Protein AF-A0A1L8CIY8-F1 (afdb_monomer_lite)

Foldseek 3Di:
DFFKFFFDDDDPQKTWTDGPRDIDIDGQPDFLDPDDFQDRGNVSLLVLVCVVVVHDPVQKDKAFTIARNVQRWTKIWIFGPVCVVVVHRRTPAIWTAHRHSDIDGDDD

Structure (mmCIF, N/CA/C/O backbone):
data_AF-A0A1L8CIY8-F1
#
_entry.id   AF-A0A1L8CIY8-F1
#
loop_
_atom_site.group_PDB
_atom_site.id
_atom_site.type_symbol
_atom_site.label_atom_id
_atom_site.label_alt_id
_atom_site.label_comp_id
_atom_site.label_asym_id
_atom_site.label_entity_id
_atom_site.label_seq_id
_atom_site.pdbx_PDB_ins_code
_atom_site.Cartn_x
_atom_site.Cartn_y
_atom_site.Cartn_z
_atom_site.occupancy
_atom_site.B_iso_or_equiv
_atom_site.auth_seq_id
_atom_site.auth_comp_id
_atom_site.auth_asym_id
_atom_site.auth_atom_id
_atom_site.pdbx_PDB_model_num
ATOM 1 N N . MET A 1 1 ? 9.692 -14.013 -7.041 1.00 53.06 1 MET A N 1
ATOM 2 C CA . MET A 1 1 ? 9.444 -12.665 -6.494 1.00 53.06 1 MET A CA 1
ATOM 3 C C . MET A 1 1 ? 9.256 -11.739 -7.676 1.00 53.06 1 MET A C 1
ATOM 5 O O . MET A 1 1 ? 10.155 -11.701 -8.514 1.00 53.06 1 MET A O 1
ATOM 9 N N . GLY A 1 2 ? 8.078 -11.122 -7.790 1.00 67.81 2 GLY A N 1
ATOM 10 C CA . GLY A 1 2 ? 7.737 -10.199 -8.871 1.00 67.81 2 GLY A CA 1
ATOM 11 C C . GLY A 1 2 ? 8.606 -8.944 -8.858 1.00 67.81 2 GLY A C 1
ATOM 12 O O . GLY A 1 2 ? 9.406 -8.702 -7.944 1.00 67.81 2 GLY A O 1
ATOM 13 N N . ARG A 1 3 ? 8.497 -8.148 -9.915 1.00 88.75 3 ARG A N 1
ATOM 14 C CA . ARG A 1 3 ? 9.201 -6.874 -10.047 1.00 88.75 3 ARG A CA 1
ATOM 15 C C . ARG A 1 3 ? 8.528 -5.828 -9.169 1.00 88.75 3 ARG A C 1
ATOM 17 O O . ARG A 1 3 ? 7.643 -5.111 -9.617 1.00 88.75 3 ARG A O 1
ATOM 24 N N . VAL A 1 4 ? 9.006 -5.695 -7.938 1.00 92.81 4 VAL A N 1
ATOM 25 C CA . VAL A 1 4 ? 8.476 -4.714 -6.985 1.00 92.81 4 VAL A CA 1
ATOM 26 C C . VAL A 1 4 ? 9.224 -3.386 -7.094 1.00 92.81 4 VAL A C 1
ATOM 28 O O . VAL A 1 4 ? 10.450 -3.333 -6.968 1.00 92.81 4 VAL A O 1
ATOM 31 N N . ILE A 1 5 ? 8.482 -2.298 -7.291 1.00 94.50 5 ILE A N 1
ATOM 32 C CA . ILE A 1 5 ? 8.946 -0.940 -6.999 1.00 94.50 5 ILE A CA 1
ATOM 33 C C . ILE A 1 5 ? 8.873 -0.772 -5.484 1.00 94.50 5 ILE A C 1
ATOM 35 O O . ILE A 1 5 ? 7.784 -0.701 -4.920 1.00 94.50 5 ILE A O 1
ATOM 39 N N . THR A 1 6 ? 10.017 -0.739 -4.807 1.00 95.50 6 THR A N 1
ATOM 40 C CA . THR A 1 6 ? 10.065 -0.600 -3.346 1.00 95.50 6 THR A CA 1
ATOM 41 C C . THR A 1 6 ? 9.956 0.865 -2.960 1.00 95.50 6 THR A C 1
ATOM 43 O O . THR A 1 6 ? 10.737 1.687 -3.445 1.00 95.50 6 THR A O 1
ATOM 46 N N . VAL A 1 7 ? 9.041 1.189 -2.052 1.00 94.81 7 VAL A N 1
ATOM 47 C CA . VAL A 1 7 ? 8.967 2.516 -1.442 1.00 94.81 7 VAL A CA 1
ATOM 48 C C . VAL A 1 7 ? 9.973 2.595 -0.303 1.00 94.81 7 VAL A C 1
ATOM 50 O O . VAL A 1 7 ? 9.987 1.751 0.588 1.00 94.81 7 VAL A O 1
ATOM 53 N N . LEU A 1 8 ? 10.843 3.601 -0.359 1.00 93.12 8 LEU A N 1
ATOM 54 C CA . LEU A 1 8 ? 11.874 3.826 0.651 1.00 93.12 8 LEU A CA 1
ATOM 55 C C . LEU A 1 8 ? 11.421 4.856 1.678 1.00 93.12 8 LEU A C 1
ATOM 57 O O . LEU A 1 8 ? 11.557 4.641 2.876 1.00 93.12 8 LEU A O 1
ATOM 61 N N . GLU A 1 9 ? 10.892 5.978 1.196 1.00 90.06 9 GLU A N 1
ATOM 62 C CA . GLU A 1 9 ? 10.461 7.101 2.023 1.00 90.06 9 GLU A CA 1
ATOM 63 C C . GLU A 1 9 ? 9.298 7.826 1.348 1.00 90.06 9 GLU A C 1
ATOM 65 O O . GLU A 1 9 ? 9.238 7.931 0.120 1.00 90.06 9 GLU A O 1
ATOM 70 N N . ARG A 1 10 ? 8.412 8.402 2.161 1.00 85.81 10 ARG A N 1
ATOM 71 C CA . ARG A 1 10 ? 7.406 9.368 1.721 1.00 85.81 10 ARG A CA 1
ATOM 72 C C . ARG A 1 10 ? 7.669 10.690 2.425 1.00 85.81 10 ARG A C 1
ATOM 74 O O . ARG A 1 10 ? 7.673 10.751 3.650 1.00 85.81 10 ARG A O 1
ATOM 81 N N . HIS A 1 11 ? 7.849 11.756 1.652 1.00 84.25 11 HIS A N 1
ATOM 82 C CA . HIS A 1 11 ? 7.984 13.108 2.180 1.00 84.25 11 HIS A CA 1
ATOM 83 C C . HIS A 1 11 ? 6.925 14.013 1.550 1.00 84.25 11 HIS A C 1
ATOM 85 O O . HIS A 1 11 ? 7.041 14.439 0.398 1.00 84.25 11 HIS A O 1
ATOM 91 N N . LYS A 1 12 ? 5.879 14.322 2.326 1.00 81.56 12 LYS A N 1
ATOM 92 C CA . LYS A 1 12 ? 4.681 15.042 1.863 1.00 81.56 12 LYS A CA 1
ATOM 93 C C . LYS A 1 12 ? 4.043 14.335 0.655 1.00 81.56 12 LYS A C 1
ATOM 95 O O . LYS A 1 12 ? 3.524 13.228 0.793 1.00 81.56 12 LYS A O 1
ATOM 100 N N . ASN A 1 13 ? 4.128 14.961 -0.518 1.00 87.12 13 ASN A N 1
ATOM 101 C CA . ASN A 1 13 ? 3.506 14.504 -1.757 1.00 87.12 13 ASN A CA 1
ATOM 102 C C . ASN A 1 13 ? 4.500 13.782 -2.672 1.00 87.12 13 ASN A C 1
ATOM 104 O O . ASN A 1 13 ? 4.192 13.569 -3.832 1.00 87.12 13 ASN A O 1
ATOM 108 N N . LEU A 1 14 ? 5.696 13.431 -2.200 1.00 92.88 14 LEU A N 1
ATOM 109 C CA . LEU A 1 14 ? 6.677 12.718 -3.011 1.00 92.88 14 LEU A CA 1
ATOM 110 C C . LEU A 1 14 ? 7.031 11.391 -2.351 1.00 92.88 14 LEU A C 1
ATOM 112 O O . LEU A 1 14 ? 7.349 11.343 -1.160 1.00 92.88 14 LEU A O 1
ATOM 116 N N . ILE A 1 15 ? 6.992 10.325 -3.139 1.00 93.56 15 ILE A N 1
ATOM 117 C CA . ILE A 1 15 ? 7.443 8.998 -2.748 1.00 93.56 15 ILE A CA 1
ATOM 118 C C . ILE A 1 15 ? 8.796 8.756 -3.409 1.00 93.56 15 ILE A C 1
ATOM 120 O O . ILE A 1 15 ? 8.924 8.829 -4.630 1.00 93.56 15 ILE A O 1
ATOM 124 N N . LYS A 1 16 ? 9.806 8.463 -2.592 1.00 95.56 16 LYS A N 1
ATOM 125 C CA . LYS A 1 16 ? 11.109 7.975 -3.039 1.00 95.56 16 LYS A CA 1
ATOM 126 C C . LYS A 1 16 ? 11.046 6.463 -3.175 1.00 95.56 16 LYS A C 1
ATOM 128 O O . LYS A 1 16 ? 10.679 5.768 -2.225 1.00 95.56 16 LYS A O 1
ATOM 133 N N . VAL A 1 17 ? 11.469 5.953 -4.323 1.00 95.44 17 VAL A N 1
ATOM 134 C CA . VAL A 1 17 ? 11.418 4.525 -4.633 1.00 95.44 17 VAL A CA 1
ATOM 135 C C . VAL A 1 17 ? 12.746 3.978 -5.130 1.00 95.44 17 VAL A C 1
ATOM 137 O O . VAL A 1 17 ? 13.629 4.723 -5.560 1.00 95.44 17 VAL A O 1
ATOM 140 N N . LYS A 1 18 ? 12.863 2.651 -5.095 1.00 95.69 18 LYS A N 1
ATOM 141 C CA . LYS A 1 18 ? 13.925 1.887 -5.744 1.00 95.69 18 LYS A CA 1
ATOM 142 C C . LYS A 1 18 ? 13.321 0.829 -6.657 1.00 95.69 18 LYS A C 1
ATOM 144 O O . LYS A 1 18 ? 12.444 0.077 -6.236 1.00 95.69 18 LYS A O 1
ATOM 149 N N . PHE A 1 19 ? 13.832 0.723 -7.877 1.00 93.12 19 PHE A N 1
ATOM 150 C CA . PHE A 1 19 ? 13.436 -0.315 -8.823 1.00 93.12 19 PHE A 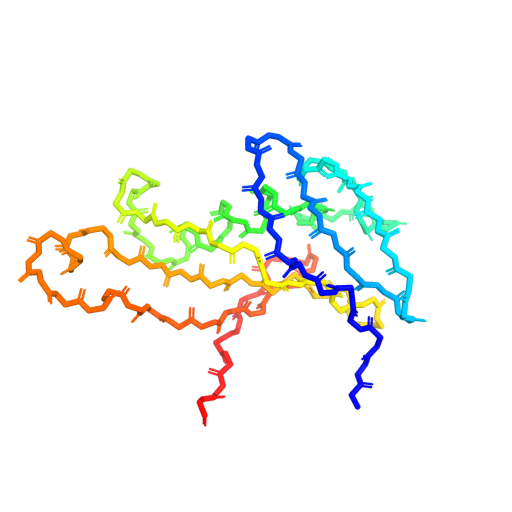CA 1
ATOM 151 C C . PHE A 1 19 ? 14.643 -0.788 -9.628 1.00 93.12 19 PHE A C 1
ATOM 153 O O . PHE A 1 19 ? 15.343 0.015 -10.234 1.00 93.12 19 PHE A O 1
ATOM 160 N N . ARG A 1 20 ? 14.912 -2.101 -9.624 1.00 90.38 20 ARG A N 1
ATOM 161 C CA . ARG A 1 20 ? 16.040 -2.716 -10.359 1.00 90.38 20 ARG A CA 1
ATOM 162 C C . ARG A 1 20 ? 17.415 -2.073 -10.093 1.00 90.38 20 ARG A C 1
ATOM 164 O O . ARG A 1 20 ? 18.275 -2.069 -10.961 1.00 90.38 20 ARG A O 1
ATOM 171 N N . GLY A 1 21 ? 17.631 -1.561 -8.881 1.00 89.06 21 GLY A N 1
ATOM 172 C CA . GLY A 1 21 ? 18.887 -0.908 -8.490 1.00 89.06 21 GLY A CA 1
ATOM 173 C C . GLY A 1 21 ? 18.900 0.608 -8.684 1.00 89.06 21 GLY A C 1
ATOM 174 O O . GLY A 1 21 ? 19.708 1.266 -8.036 1.00 89.06 21 GLY A O 1
ATOM 175 N N . GLU A 1 22 ? 17.964 1.153 -9.460 1.00 92.12 22 GLU A N 1
ATOM 176 C CA . GLU A 1 22 ? 17.829 2.588 -9.715 1.00 92.12 22 GLU A CA 1
ATOM 177 C C . GLU A 1 22 ? 16.920 3.261 -8.685 1.00 92.12 22 GLU A C 1
ATOM 179 O O . GLU A 1 22 ? 15.974 2.649 -8.175 1.00 92.12 22 GLU A O 1
ATOM 184 N N . PHE A 1 23 ? 17.194 4.534 -8.400 1.00 93.75 23 PHE A N 1
ATOM 185 C CA . PHE A 1 23 ? 16.347 5.375 -7.557 1.00 93.75 23 PHE A CA 1
ATOM 186 C C . PHE A 1 23 ? 15.432 6.243 -8.414 1.00 93.75 23 PHE A C 1
ATOM 188 O O . PHE A 1 23 ? 15.835 6.765 -9.451 1.00 93.75 23 PHE A O 1
ATOM 195 N N . GLY A 1 24 ? 14.205 6.436 -7.945 1.00 93.25 24 GLY A N 1
ATOM 196 C CA . GLY A 1 24 ? 13.223 7.282 -8.606 1.00 93.25 24 GLY A CA 1
ATOM 197 C C . GLY A 1 24 ? 12.327 7.995 -7.608 1.00 93.25 24 GLY A C 1
ATOM 198 O O . GLY A 1 24 ? 12.357 7.722 -6.405 1.00 93.25 24 GLY A O 1
ATOM 199 N N . TYR A 1 25 ? 11.518 8.906 -8.135 1.00 93.19 25 TYR A N 1
ATOM 200 C CA . TYR A 1 25 ? 10.520 9.639 -7.375 1.00 93.19 25 TYR A CA 1
ATOM 201 C C . TYR A 1 25 ? 9.234 9.732 -8.183 1.00 93.19 25 TYR A C 1
ATOM 203 O O . TYR A 1 25 ? 9.284 9.947 -9.393 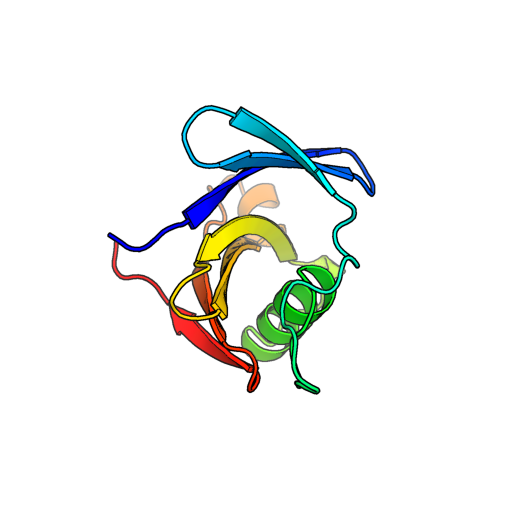1.00 93.19 25 TYR A O 1
ATOM 211 N N . PHE A 1 26 ? 8.096 9.610 -7.514 1.00 92.38 26 PHE A N 1
ATOM 212 C CA . PHE A 1 26 ? 6.798 9.924 -8.102 1.00 92.38 26 PHE A CA 1
ATOM 213 C C . PHE A 1 26 ? 5.840 10.452 -7.037 1.00 92.38 26 PHE A C 1
ATOM 215 O O . PHE A 1 26 ? 6.088 10.335 -5.833 1.00 92.38 26 PHE A O 1
ATOM 222 N N . PHE A 1 27 ? 4.755 11.069 -7.488 1.00 94.19 27 PHE A N 1
ATOM 223 C CA . PHE A 1 27 ? 3.702 11.550 -6.604 1.00 94.19 27 PHE A CA 1
ATOM 224 C C . PHE A 1 27 ? 2.743 10.397 -6.249 1.00 94.19 27 PHE A C 1
ATOM 226 O O . PHE A 1 27 ? 2.487 9.551 -7.102 1.00 94.19 27 PHE A O 1
ATOM 233 N N . PRO A 1 28 ? 2.199 10.311 -5.023 1.00 92.44 28 PRO A N 1
ATOM 234 C CA . PRO A 1 28 ? 1.326 9.209 -4.602 1.00 92.44 28 PRO A CA 1
ATOM 235 C C . PRO A 1 28 ? 0.013 9.113 -5.399 1.00 92.44 28 PRO A C 1
ATOM 237 O O . PRO A 1 28 ? -0.608 8.055 -5.401 1.00 92.44 28 PRO A O 1
ATOM 240 N N . ASP A 1 29 ? -0.389 10.193 -6.069 1.00 94.00 29 ASP A N 1
ATOM 241 C CA . ASP A 1 29 ? -1.509 10.291 -7.016 1.00 94.00 29 ASP A CA 1
ATOM 242 C C . ASP A 1 29 ? -1.119 9.924 -8.462 1.00 94.00 29 ASP A C 1
ATOM 244 O O . ASP A 1 29 ? -1.933 10.036 -9.377 1.00 94.00 29 ASP A O 1
ATOM 248 N N . THR A 1 30 ? 0.120 9.483 -8.696 1.00 93.94 30 THR A N 1
ATOM 249 C CA . THR A 1 30 ? 0.550 9.002 -10.013 1.00 93.94 30 THR A CA 1
ATOM 250 C C . THR A 1 30 ? -0.193 7.712 -10.328 1.00 93.94 30 THR A C 1
ATOM 252 O O . THR A 1 30 ? -0.122 6.756 -9.555 1.00 93.94 30 THR A O 1
ATOM 255 N N . ASN A 1 31 ? -0.870 7.671 -11.476 1.00 94.81 31 ASN A N 1
ATOM 256 C CA . ASN A 1 31 ? -1.512 6.455 -11.954 1.00 94.81 31 ASN A CA 1
ATOM 257 C C . ASN A 1 31 ? -0.436 5.415 -12.339 1.00 94.81 31 ASN A C 1
ATOM 259 O O . ASN A 1 31 ? 0.388 5.654 -13.227 1.00 94.81 31 ASN A O 1
ATOM 263 N N . LEU A 1 32 ? -0.440 4.273 -11.645 1.00 92.81 32 LEU A N 1
ATOM 264 C CA . LEU A 1 32 ? 0.471 3.142 -11.867 1.00 92.81 32 LEU A CA 1
ATOM 265 C C . LEU A 1 32 ? -0.188 1.978 -12.624 1.00 92.81 32 LEU A C 1
ATOM 267 O O . LEU A 1 32 ? 0.485 1.009 -12.980 1.00 92.81 32 LEU A O 1
ATOM 271 N N . VAL A 1 33 ? -1.489 2.068 -12.888 1.00 90.94 33 VAL A N 1
ATOM 272 C CA . VAL A 1 33 ? -2.311 1.027 -13.503 1.00 90.94 33 VAL A CA 1
ATOM 273 C C . VAL A 1 33 ? -2.824 1.531 -14.854 1.00 90.94 33 VAL A C 1
ATOM 275 O O . VAL A 1 33 ? -3.708 2.372 -14.940 1.00 90.94 33 VAL A O 1
ATOM 278 N N . ASN A 1 34 ? -2.300 0.987 -15.953 1.00 77.38 34 ASN A N 1
ATOM 279 C CA . ASN A 1 34 ? -2.592 1.465 -17.315 1.00 77.38 34 ASN A CA 1
ATOM 280 C C . ASN A 1 34 ? -3.971 1.021 -17.869 1.00 77.38 34 ASN A C 1
ATOM 282 O O . ASN A 1 34 ? -4.118 0.736 -19.058 1.00 77.38 34 ASN A O 1
ATOM 286 N N . GLN A 1 35 ? -4.972 0.898 -17.000 1.00 80.50 35 GLN A N 1
ATOM 287 C CA . GLN A 1 35 ? -6.355 0.545 -17.316 1.00 80.50 35 GLN A CA 1
ATOM 288 C C . GLN A 1 35 ? -7.286 1.287 -16.355 1.00 80.50 35 GLN A C 1
ATOM 290 O O . GLN A 1 35 ? -6.893 1.561 -15.226 1.00 80.50 35 GLN A O 1
ATOM 295 N N . SER A 1 36 ? -8.519 1.570 -16.787 1.00 85.56 36 SER A N 1
ATOM 296 C CA . SER A 1 36 ? -9.519 2.155 -15.891 1.00 85.56 36 SER A CA 1
ATOM 297 C C . SER A 1 36 ? -9.849 1.156 -14.785 1.00 85.56 36 SER A C 1
ATOM 299 O O . SER A 1 36 ? -10.362 0.068 -15.062 1.00 85.56 36 SER A O 1
ATOM 301 N N . ALA A 1 37 ? -9.514 1.512 -13.551 1.00 90.06 37 ALA A N 1
ATOM 302 C CA . ALA A 1 37 ? -9.634 0.642 -12.392 1.00 90.06 37 ALA A CA 1
ATOM 303 C C . ALA A 1 37 ? -10.200 1.401 -11.188 1.00 90.06 37 ALA A C 1
ATOM 305 O O . ALA A 1 37 ? -10.318 2.624 -11.187 1.00 90.06 37 ALA A O 1
ATOM 306 N N . LYS A 1 38 ? -10.579 0.662 -10.141 1.00 92.69 38 LYS A N 1
ATOM 307 C CA . LYS A 1 38 ? -11.028 1.276 -8.884 1.00 92.69 38 LYS A CA 1
ATOM 308 C C . LYS A 1 38 ? -9.846 1.841 -8.094 1.00 92.69 38 LYS A C 1
ATOM 310 O O . LYS A 1 38 ? -9.997 2.838 -7.397 1.00 92.69 38 LYS A O 1
ATOM 315 N N . VAL A 1 39 ? -8.699 1.171 -8.180 1.00 96.00 39 VAL A N 1
ATOM 316 C CA . VAL A 1 39 ? -7.459 1.544 -7.501 1.00 96.00 39 VAL A CA 1
ATOM 317 C C . VAL A 1 39 ? -6.374 1.726 -8.555 1.00 96.00 39 VAL A C 1
ATOM 319 O O . VAL A 1 39 ? -5.907 0.752 -9.145 1.00 96.00 39 VAL A O 1
ATOM 322 N N . GLU A 1 40 ? -5.994 2.977 -8.799 1.00 96.56 40 GLU A N 1
ATOM 323 C CA . GLU A 1 40 ? -5.000 3.346 -9.818 1.00 96.56 40 GLU A CA 1
ATOM 324 C C . GLU A 1 40 ? -3.747 3.982 -9.209 1.00 96.56 40 GLU A C 1
ATOM 326 O O . GLU A 1 40 ? -2.678 3.986 -9.825 1.00 96.56 40 GLU A O 1
ATOM 331 N N . THR A 1 41 ? -3.868 4.506 -7.990 1.00 96.12 41 THR A N 1
ATOM 332 C CA . THR A 1 41 ? -2.830 5.265 -7.292 1.00 96.12 41 THR A CA 1
ATOM 333 C C . THR A 1 41 ? -2.600 4.724 -5.879 1.00 96.12 41 THR A C 1
ATOM 335 O O . THR A 1 41 ? -3.424 3.986 -5.331 1.00 96.12 41 THR A O 1
ATOM 338 N N . PHE A 1 42 ? -1.501 5.135 -5.234 1.00 95.50 42 PHE A N 1
ATOM 339 C CA . PHE A 1 42 ? -1.298 4.818 -3.816 1.00 95.50 42 PHE A CA 1
ATOM 340 C C . PHE A 1 42 ? -2.362 5.473 -2.935 1.00 95.50 42 PHE A C 1
ATOM 342 O O . PHE A 1 42 ? -2.778 4.867 -1.956 1.00 95.50 42 PHE A O 1
ATOM 349 N N . ILE A 1 43 ? -2.847 6.668 -3.288 1.00 94.50 43 ILE A N 1
ATOM 350 C CA . ILE A 1 43 ? -3.921 7.332 -2.534 1.00 94.50 43 ILE A CA 1
ATOM 351 C C . ILE A 1 43 ? -5.209 6.502 -2.568 1.00 94.50 43 ILE A C 1
ATOM 353 O O . ILE A 1 43 ? -5.866 6.354 -1.538 1.00 94.50 43 ILE A O 1
ATOM 357 N N . ASP A 1 44 ? -5.563 5.936 -3.722 1.00 95.75 44 ASP A N 1
ATOM 358 C CA . ASP A 1 44 ? -6.759 5.094 -3.836 1.00 95.75 44 ASP A CA 1
ATOM 359 C C . ASP A 1 44 ? -6.610 3.809 -3.020 1.00 95.75 44 ASP A C 1
ATOM 361 O O . ASP A 1 44 ? -7.554 3.390 -2.350 1.00 95.75 44 ASP A O 1
ATOM 365 N N . ALA A 1 45 ? -5.414 3.214 -3.024 1.00 96.38 45 ALA A N 1
ATOM 366 C CA . ALA A 1 45 ? -5.116 2.020 -2.241 1.00 96.38 45 ALA A CA 1
ATOM 367 C C . ALA A 1 45 ? -5.183 2.297 -0.729 1.00 96.38 45 ALA A C 1
ATOM 369 O O . ALA A 1 45 ? -5.761 1.508 0.017 1.00 96.38 45 ALA A O 1
ATOM 370 N N . GLU A 1 46 ? -4.638 3.433 -0.282 1.00 94.62 46 GLU A N 1
ATOM 371 C CA . GLU A 1 46 ? -4.693 3.883 1.114 1.00 94.62 46 GLU A CA 1
ATOM 372 C C . GLU A 1 46 ? -6.143 4.092 1.575 1.00 94.62 46 GLU A C 1
ATOM 374 O O . GLU A 1 46 ? -6.522 3.603 2.640 1.00 94.62 46 GLU A O 1
ATOM 379 N N . ARG A 1 47 ? -6.975 4.743 0.752 1.00 94.38 47 ARG A N 1
ATOM 380 C CA . ARG A 1 47 ? -8.407 4.936 1.038 1.00 94.38 47 ARG A CA 1
ATOM 381 C C . ARG A 1 47 ? -9.166 3.615 1.092 1.00 94.38 47 ARG A C 1
ATOM 383 O O . ARG A 1 47 ? -9.873 3.361 2.060 1.00 94.38 47 ARG A O 1
ATOM 390 N N . ALA A 1 48 ? -8.969 2.749 0.097 1.00 95.25 48 ALA A N 1
ATOM 391 C CA . ALA A 1 48 ? -9.613 1.439 0.056 1.00 95.25 48 ALA A CA 1
ATOM 392 C C . ALA A 1 48 ? -9.261 0.590 1.288 1.00 95.25 48 ALA A C 1
ATOM 394 O O . ALA A 1 48 ? -10.122 -0.108 1.825 1.00 95.25 48 ALA A O 1
ATOM 395 N N . LEU A 1 49 ? -8.009 0.662 1.752 1.00 95.62 49 LEU A N 1
ATOM 396 C CA . LEU A 1 49 ? -7.573 -0.033 2.958 1.00 95.62 49 LEU A CA 1
ATOM 397 C C . LEU A 1 49 ? -8.191 0.563 4.229 1.00 95.62 49 LEU A C 1
ATOM 399 O O . LEU A 1 49 ? -8.577 -0.191 5.121 1.00 95.62 49 LEU A O 1
ATOM 403 N N . SER A 1 50 ? -8.311 1.887 4.307 1.00 93.69 50 SER A N 1
ATOM 404 C CA . SER A 1 50 ? -8.955 2.563 5.439 1.00 93.69 50 SER A CA 1
ATOM 405 C C . SER A 1 50 ? -10.419 2.144 5.582 1.00 93.69 50 SER A C 1
ATOM 407 O O . SER A 1 50 ? -10.831 1.666 6.643 1.00 93.69 50 SER A O 1
ATOM 409 N N . ASP A 1 51 ? -11.159 2.179 4.468 1.00 93.44 51 ASP A N 1
ATOM 410 C CA . ASP A 1 51 ? -12.552 1.733 4.392 1.00 93.44 51 ASP A CA 1
ATOM 411 C C . ASP A 1 51 ? -12.697 0.262 4.812 1.00 93.44 51 ASP A C 1
ATOM 413 O O . ASP A 1 51 ? -13.605 -0.097 5.563 1.00 93.44 51 ASP A O 1
ATOM 417 N N . TYR A 1 52 ? -11.784 -0.603 4.357 1.00 93.81 52 TYR A N 1
ATOM 418 C CA . TYR A 1 52 ? -11.783 -2.030 4.688 1.00 93.81 52 TYR A CA 1
ATOM 419 C C . TYR A 1 52 ? -11.534 -2.307 6.173 1.00 93.81 52 TYR A C 1
ATOM 421 O O . TYR A 1 52 ? -12.157 -3.202 6.746 1.00 93.81 52 TYR A O 1
ATOM 429 N N . LEU A 1 53 ? -10.641 -1.545 6.805 1.00 91.75 53 LEU A N 1
ATOM 430 C CA . LEU A 1 53 ? -10.371 -1.654 8.239 1.00 91.75 53 LEU A CA 1
ATOM 431 C C . LEU A 1 53 ? -11.470 -1.009 9.097 1.00 91.75 53 LEU A C 1
ATOM 433 O O . LEU A 1 53 ? -11.415 -1.127 10.322 1.00 91.75 53 LEU A O 1
ATOM 437 N N . ALA A 1 54 ? -12.464 -0.365 8.471 1.00 86.19 54 ALA A N 1
ATOM 438 C CA . ALA A 1 54 ? -13.593 0.300 9.118 1.00 86.19 54 ALA A CA 1
ATOM 439 C C . ALA A 1 54 ? -13.168 1.281 10.226 1.00 86.19 54 ALA A C 1
ATOM 441 O O . ALA A 1 54 ? -13.866 1.445 11.230 1.00 86.19 54 ALA A O 1
ATOM 442 N N . LYS A 1 55 ? -12.010 1.928 10.055 1.00 76.31 55 LYS A N 1
ATOM 443 C CA . LYS A 1 55 ? -11.512 2.979 10.948 1.00 76.31 55 LYS A CA 1
ATOM 444 C C . LYS A 1 55 ? -11.501 4.309 10.207 1.00 76.31 55 LYS A C 1
ATOM 446 O O . LYS A 1 55 ? -11.344 4.356 8.995 1.00 76.31 55 LYS A O 1
ATOM 451 N N . GLU A 1 56 ? -11.655 5.400 10.949 1.00 73.06 56 GLU A N 1
ATOM 452 C CA . GLU A 1 56 ? -11.486 6.734 10.380 1.00 73.06 56 GLU A CA 1
ATOM 453 C C . GLU A 1 56 ? -10.024 6.951 9.946 1.00 73.06 56 GLU A C 1
ATOM 455 O O . GLU A 1 56 ? -9.094 6.578 10.666 1.00 73.06 56 GLU A O 1
ATOM 460 N N . ASP A 1 57 ? -9.808 7.632 8.813 1.00 72.38 57 ASP A N 1
ATOM 461 C CA . ASP A 1 57 ? -8.473 8.009 8.305 1.00 72.38 57 ASP A CA 1
ATOM 462 C C . ASP A 1 57 ? -7.613 8.720 9.365 1.00 72.38 57 ASP A C 1
ATOM 464 O O . ASP A 1 57 ? -6.381 8.641 9.376 1.00 72.38 57 ASP A O 1
ATOM 468 N N . ASN A 1 58 ? -8.253 9.438 10.291 1.00 78.00 58 ASN A N 1
ATOM 469 C CA . ASN A 1 58 ? -7.564 10.127 11.373 1.00 78.00 58 ASN A CA 1
ATOM 470 C C . ASN A 1 58 ? -6.966 9.161 12.416 1.00 78.00 58 ASN A C 1
ATOM 472 O O . ASN A 1 58 ? -5.997 9.566 13.056 1.00 78.00 58 ASN A O 1
ATOM 476 N N . GLN A 1 59 ? -7.437 7.913 12.529 1.00 86.69 59 GLN A N 1
ATOM 477 C CA . GLN A 1 59 ? -6.948 6.887 13.461 1.00 86.69 59 GLN A CA 1
ATOM 478 C C . GLN A 1 59 ? -5.891 5.968 12.846 1.00 86.69 59 GLN A C 1
ATOM 480 O O . GLN A 1 59 ? -5.180 5.273 13.575 1.00 86.69 59 GLN A O 1
ATOM 485 N N . LEU A 1 60 ? -5.752 5.973 11.520 1.00 91.81 60 LEU A N 1
ATOM 486 C CA . LEU A 1 60 ? -4.793 5.140 10.804 1.00 91.81 60 LEU A CA 1
ATOM 487 C C . LEU A 1 60 ? -3.623 5.964 10.250 1.00 91.81 60 LEU A C 1
ATOM 489 O O . LEU A 1 60 ? -3.751 7.133 9.877 1.00 91.81 60 LEU A O 1
ATOM 493 N N . ILE A 1 61 ? -2.443 5.354 10.226 1.00 91.50 61 ILE A N 1
ATOM 494 C CA . ILE A 1 61 ? -1.301 5.786 9.421 1.00 91.50 61 ILE A CA 1
ATOM 495 C C . ILE A 1 61 ? -1.137 4.735 8.332 1.00 91.50 61 ILE A C 1
ATOM 497 O O . ILE A 1 61 ? -0.866 3.573 8.629 1.00 91.50 61 ILE A O 1
ATOM 501 N N . MET A 1 62 ? -1.287 5.157 7.079 1.00 93.12 62 MET A N 1
ATOM 502 C CA . MET A 1 62 ? -1.029 4.306 5.926 1.00 93.12 62 MET A CA 1
ATOM 503 C C . MET A 1 62 ? 0.378 4.570 5.409 1.00 93.12 62 MET A C 1
ATOM 505 O O . MET A 1 62 ? 0.738 5.706 5.090 1.00 93.12 62 MET A O 1
ATOM 509 N N . VAL A 1 63 ? 1.187 3.519 5.352 1.00 92.75 63 VAL A N 1
ATOM 510 C CA . VAL A 1 63 ? 2.576 3.591 4.910 1.00 92.75 63 VAL A CA 1
ATOM 511 C C . VAL A 1 63 ? 2.712 2.788 3.618 1.00 92.75 63 VAL A C 1
ATOM 513 O O . VAL A 1 63 ? 2.686 1.556 3.664 1.00 92.75 63 VAL A O 1
ATOM 516 N N . PRO A 1 64 ? 2.870 3.438 2.454 1.00 94.38 64 PRO A N 1
ATOM 517 C CA . PRO A 1 64 ? 3.112 2.723 1.210 1.00 94.38 64 PRO A CA 1
ATOM 518 C C . PRO A 1 64 ? 4.465 2.006 1.289 1.00 94.38 64 PRO A C 1
ATOM 520 O O . PRO A 1 64 ? 5.474 2.593 1.682 1.00 94.38 64 PRO A O 1
ATOM 523 N N . ARG A 1 65 ? 4.486 0.719 0.939 1.00 95.50 65 ARG A N 1
ATOM 524 C CA . ARG A 1 65 ? 5.670 -0.157 1.018 1.00 95.50 65 ARG A CA 1
ATOM 525 C C . ARG A 1 65 ? 6.207 -0.521 -0.356 1.00 95.50 65 ARG A C 1
ATOM 527 O O . ARG A 1 65 ? 7.414 -0.691 -0.532 1.00 95.50 65 ARG A O 1
ATOM 534 N N . GLY A 1 66 ? 5.329 -0.625 -1.343 1.00 95.62 66 GLY A N 1
ATOM 535 C CA . GLY A 1 66 ? 5.739 -0.960 -2.693 1.00 95.62 66 GLY A CA 1
ATOM 536 C C . GLY A 1 66 ? 4.582 -1.126 -3.655 1.00 95.62 66 GLY A C 1
ATOM 537 O O . GLY A 1 66 ? 3.417 -1.033 -3.279 1.00 95.62 66 GLY A O 1
ATOM 538 N N . PHE A 1 67 ? 4.941 -1.370 -4.904 1.00 96.44 67 PHE A N 1
ATOM 539 C CA . PHE A 1 67 ? 4.019 -1.724 -5.968 1.00 96.44 67 PHE A CA 1
ATOM 540 C C . PHE A 1 67 ? 4.588 -2.920 -6.731 1.00 96.44 67 PHE A C 1
ATOM 542 O O . PHE A 1 67 ? 5.708 -2.832 -7.246 1.00 96.44 67 PHE A O 1
ATOM 549 N N . ASP A 1 68 ? 3.860 -4.035 -6.770 1.00 94.88 68 ASP A N 1
ATOM 550 C CA . ASP A 1 68 ? 4.203 -5.176 -7.618 1.00 94.88 68 ASP A CA 1
ATOM 551 C C . ASP A 1 68 ? 3.757 -4.883 -9.051 1.00 94.88 68 ASP A C 1
ATOM 553 O O . ASP A 1 68 ? 2.566 -4.781 -9.340 1.00 94.88 68 ASP A O 1
ATOM 557 N N . VAL A 1 69 ? 4.728 -4.718 -9.947 1.00 93.19 69 VAL A N 1
ATOM 558 C CA . VAL A 1 69 ? 4.483 -4.345 -11.344 1.00 93.19 69 VAL A CA 1
ATOM 559 C C . VAL A 1 69 ? 3.909 -5.506 -12.152 1.00 93.19 69 VAL A C 1
ATOM 561 O O . VAL A 1 69 ? 3.247 -5.265 -13.159 1.00 93.19 69 VAL A O 1
ATOM 564 N N . ASP A 1 70 ? 4.184 -6.749 -11.761 1.00 92.81 70 ASP A N 1
ATOM 565 C CA . ASP A 1 70 ? 3.741 -7.917 -12.521 1.00 92.81 70 ASP A CA 1
ATOM 566 C C . ASP A 1 70 ? 2.264 -8.221 -12.235 1.00 92.81 70 ASP A C 1
ATOM 568 O O . ASP A 1 70 ? 1.502 -8.465 -13.171 1.00 92.81 70 ASP A O 1
ATOM 572 N N . ASP A 1 71 ? 1.853 -8.111 -10.969 1.00 93.50 71 ASP A N 1
ATOM 573 C CA . ASP A 1 71 ? 0.481 -8.398 -10.523 1.00 93.50 71 ASP A CA 1
ATOM 574 C C . ASP A 1 71 ? -0.386 -7.137 -10.317 1.00 93.50 71 ASP A C 1
ATOM 576 O O . ASP A 1 71 ? -1.570 -7.236 -9.986 1.00 93.50 71 ASP A O 1
ATOM 580 N N . LEU A 1 72 ? 0.187 -5.946 -10.526 1.00 95.06 72 LEU A N 1
ATOM 581 C CA . LEU A 1 72 ? -0.449 -4.637 -10.319 1.00 95.06 72 LEU A CA 1
ATOM 582 C C . LEU A 1 72 ? -0.972 -4.443 -8.885 1.00 95.06 72 LEU A C 1
ATOM 584 O O . LEU A 1 72 ? -2.056 -3.896 -8.672 1.00 95.06 72 LEU A O 1
ATOM 588 N N . LEU A 1 73 ? -0.208 -4.907 -7.895 1.00 96.12 73 LEU A N 1
ATOM 589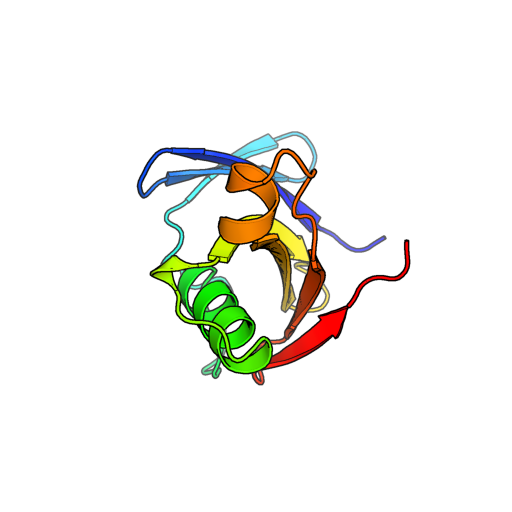 C CA . LEU A 1 73 ? -0.599 -4.866 -6.486 1.00 96.12 73 LEU A CA 1
ATOM 590 C C . LEU A 1 73 ? 0.045 -3.684 -5.768 1.00 96.12 73 LEU A C 1
ATOM 592 O O . LEU A 1 73 ? 1.268 -3.552 -5.729 1.00 96.12 73 LEU A O 1
ATOM 596 N N . PHE A 1 74 ? -0.775 -2.870 -5.117 1.00 97.12 74 PHE A N 1
ATOM 597 C CA . PHE A 1 74 ? -0.311 -1.887 -4.147 1.00 97.12 74 PHE A CA 1
ATOM 598 C C . PHE A 1 74 ? -0.046 -2.581 -2.818 1.00 97.12 74 PHE A C 1
ATOM 600 O O . PHE A 1 74 ? -0.893 -3.318 -2.320 1.00 97.12 74 PHE A O 1
ATOM 607 N N . ILE A 1 75 ? 1.121 -2.333 -2.231 1.00 96.94 75 ILE A N 1
ATOM 608 C CA . ILE A 1 75 ? 1.516 -2.891 -0.940 1.00 96.94 75 ILE A CA 1
ATOM 609 C C . ILE A 1 75 ? 1.540 -1.746 0.067 1.00 96.94 75 ILE A C 1
ATOM 611 O O . ILE A 1 75 ? 2.352 -0.821 -0.054 1.00 96.94 75 ILE A O 1
ATOM 615 N N . VAL A 1 76 ? 0.658 -1.805 1.060 1.00 96.88 76 VAL A N 1
ATOM 616 C CA . VAL A 1 76 ? 0.474 -0.754 2.069 1.00 96.88 76 VAL A CA 1
ATOM 617 C C . VAL A 1 76 ? 0.480 -1.385 3.457 1.00 96.88 76 VAL A C 1
ATOM 619 O O . VAL A 1 76 ? -0.185 -2.388 3.696 1.00 96.88 76 VAL A O 1
ATOM 622 N N . GLN A 1 77 ? 1.242 -0.801 4.377 1.00 95.50 77 GLN A N 1
ATOM 623 C CA . GLN A 1 77 ? 1.188 -1.142 5.795 1.00 95.50 77 GLN A CA 1
ATOM 624 C C . GLN A 1 77 ? 0.209 -0.206 6.500 1.00 95.50 77 GLN A C 1
ATOM 626 O O . GLN A 1 77 ? 0.272 1.010 6.302 1.00 95.50 77 GLN A O 1
ATOM 631 N N . ALA A 1 78 ? -0.669 -0.765 7.327 1.00 95.25 78 ALA A N 1
ATOM 632 C CA . ALA A 1 78 ? -1.573 0.011 8.165 1.00 95.25 78 ALA A CA 1
ATOM 633 C C . ALA A 1 78 ? -1.084 0.006 9.613 1.00 95.25 78 ALA A C 1
ATOM 635 O O . ALA A 1 78 ? -0.728 -1.039 10.154 1.00 95.25 78 ALA A O 1
ATOM 636 N N . ILE A 1 79 ? -1.093 1.177 10.245 1.00 94.56 79 ILE A N 1
ATOM 637 C CA . ILE A 1 79 ? -0.667 1.351 11.633 1.00 94.56 79 ILE A CA 1
ATOM 638 C C . ILE A 1 79 ? -1.750 2.120 12.398 1.00 94.56 79 ILE A C 1
ATOM 640 O O . ILE A 1 79 ? -2.246 3.146 11.933 1.00 94.56 79 ILE A O 1
ATOM 644 N N . SER A 1 80 ? -2.124 1.634 13.577 1.00 93.19 80 SER A N 1
ATOM 645 C CA . SER A 1 80 ? -3.099 2.247 14.480 1.00 93.19 80 SER A CA 1
ATOM 646 C C . SER A 1 80 ? -2.448 3.345 15.322 1.00 93.19 80 SER A C 1
ATOM 648 O O . SER A 1 80 ? -1.558 3.075 16.131 1.00 93.19 80 SER A O 1
ATOM 650 N N . LYS A 1 81 ? -2.915 4.591 15.181 1.00 92.88 81 LYS A N 1
ATOM 651 C CA . LYS A 1 81 ? -2.439 5.718 16.004 1.00 92.88 81 LYS A CA 1
ATOM 652 C C . LYS A 1 81 ? -2.822 5.561 17.468 1.00 92.88 81 LYS A C 1
ATOM 654 O O . LYS A 1 81 ? -2.037 5.942 18.328 1.00 92.88 81 LYS A O 1
ATOM 659 N N . GLU A 1 82 ? -4.000 5.005 17.738 1.00 91.50 82 GLU A N 1
ATOM 660 C CA . GLU A 1 82 ? -4.491 4.752 19.098 1.00 91.50 82 GLU A CA 1
ATOM 661 C C . GLU A 1 82 ? -3.525 3.830 19.850 1.00 91.50 82 GLU A C 1
ATOM 663 O O . GLU A 1 82 ? -3.099 4.139 20.956 1.00 91.50 82 GLU A O 1
ATOM 668 N N . GLU A 1 83 ? -3.099 2.742 19.206 1.00 91.25 83 GLU A N 1
ATOM 669 C CA . GLU A 1 83 ? -2.155 1.781 19.783 1.00 91.25 83 GLU A CA 1
ATOM 670 C C . GLU A 1 83 ? -0.775 2.411 20.016 1.00 91.25 83 GLU A C 1
ATOM 672 O O . GLU A 1 83 ? -0.189 2.215 21.079 1.00 91.25 83 GLU A O 1
ATOM 677 N N . ILE A 1 84 ? -0.290 3.238 19.079 1.00 91.12 84 ILE A N 1
ATOM 678 C CA . ILE A 1 84 ? 0.954 4.003 19.271 1.00 91.12 84 ILE A CA 1
ATOM 679 C C . ILE A 1 84 ? 0.843 4.936 20.482 1.00 91.12 84 ILE A C 1
ATOM 681 O O . ILE A 1 84 ? 1.770 5.021 21.286 1.00 91.12 84 ILE A O 1
ATOM 685 N N . GLN A 1 85 ? -0.280 5.641 20.635 1.00 90.56 85 GLN A N 1
ATOM 686 C CA . GLN A 1 85 ? -0.504 6.548 21.767 1.00 90.56 85 GLN A CA 1
ATOM 687 C C . GLN A 1 85 ? -0.552 5.807 23.109 1.00 90.56 85 GLN A C 1
ATOM 689 O O . GLN A 1 85 ? -0.169 6.375 24.131 1.00 90.56 85 GLN A O 1
ATOM 694 N N . LEU A 1 86 ? -0.979 4.543 23.102 1.00 92.19 86 LEU A N 1
ATOM 695 C CA . LEU A 1 86 ? -0.965 3.650 24.262 1.00 92.19 86 LEU A CA 1
ATOM 696 C C . LEU A 1 86 ? 0.413 3.011 24.526 1.00 92.19 86 LEU A C 1
ATOM 698 O O . LEU A 1 86 ? 0.583 2.349 25.547 1.00 92.19 86 LEU A O 1
ATOM 702 N N . GLY A 1 87 ? 1.401 3.240 23.654 1.00 90.88 87 GLY A N 1
ATOM 703 C CA . GLY A 1 87 ? 2.771 2.738 23.791 1.00 90.88 87 GLY A CA 1
ATOM 704 C C . GLY A 1 87 ? 3.048 1.402 23.093 1.00 90.88 87 GLY A C 1
ATOM 705 O O . GLY A 1 87 ? 4.122 0.839 23.297 1.00 90.88 87 GLY A O 1
ATOM 706 N N . ASN A 1 88 ? 2.119 0.904 22.274 1.00 92.50 88 ASN A N 1
ATOM 707 C CA . ASN A 1 88 ? 2.290 -0.307 21.468 1.00 92.50 88 ASN A CA 1
ATOM 708 C C . ASN A 1 88 ? 2.861 0.029 20.076 1.00 92.50 88 ASN A C 1
ATOM 710 O O . ASN A 1 88 ? 2.890 1.185 19.660 1.00 92.50 88 ASN A O 1
ATOM 714 N N . GLU A 1 89 ? 3.286 -0.984 19.315 1.00 87.81 89 GLU A N 1
ATOM 715 C CA . GLU A 1 89 ? 3.786 -0.782 17.941 1.00 87.81 89 GLU A CA 1
ATOM 716 C C . GLU A 1 89 ? 2.687 -0.305 16.979 1.00 87.81 89 GLU A C 1
ATOM 718 O O . GLU A 1 89 ? 2.959 0.385 15.997 1.00 87.81 89 GLU A O 1
ATOM 723 N N . GLY A 1 90 ? 1.434 -0.664 17.272 1.00 90.31 90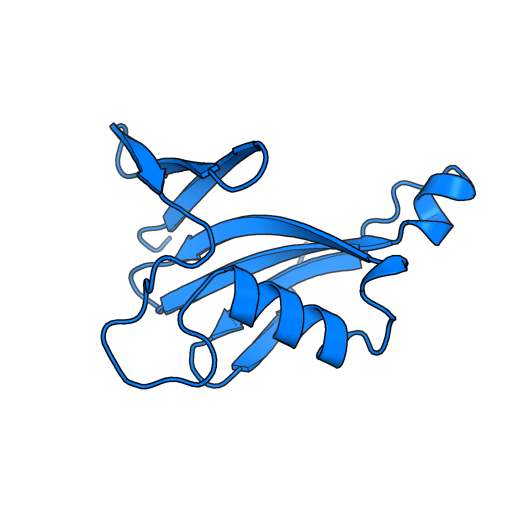 GLY A N 1
ATOM 724 C CA . GLY A 1 90 ? 0.269 -0.312 16.468 1.00 90.31 90 GLY A CA 1
ATOM 725 C C . GLY A 1 90 ? 0.229 -0.952 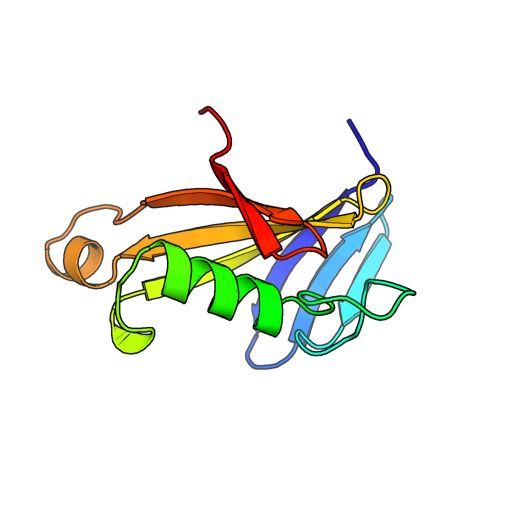15.086 1.00 90.31 90 GLY A C 1
ATOM 726 O O . GLY A 1 90 ? -0.628 -0.573 14.294 1.00 90.31 90 GLY A O 1
ATOM 727 N N . ASP A 1 91 ? 1.109 -1.905 14.780 1.00 92.81 91 ASP A N 1
ATOM 728 C CA . ASP A 1 91 ? 1.119 -2.585 13.489 1.00 92.81 91 ASP A CA 1
ATOM 729 C C . ASP A 1 91 ? -0.165 -3.406 13.292 1.00 92.81 91 ASP A C 1
ATOM 731 O O . ASP A 1 91 ? -0.475 -4.318 14.061 1.00 92.81 91 ASP A O 1
ATOM 735 N N . LEU A 1 92 ? -0.936 -3.067 12.259 1.00 92.88 92 LEU A N 1
ATOM 736 C CA . LEU A 1 92 ? -2.128 -3.818 11.854 1.00 92.88 92 LEU A CA 1
ATOM 737 C C . LEU A 1 92 ? -1.811 -4.824 10.739 1.00 92.88 92 LEU A C 1
ATOM 739 O O . LEU A 1 92 ? -2.671 -5.632 10.370 1.00 92.88 92 LEU A O 1
ATOM 743 N N . GLY A 1 93 ? -0.582 -4.792 10.220 1.00 94.38 93 GLY A N 1
ATOM 744 C CA . GLY A 1 93 ? -0.073 -5.667 9.180 1.00 94.38 93 GLY A CA 1
ATOM 745 C C . GLY A 1 93 ? 0.113 -4.981 7.828 1.00 94.38 93 GLY A C 1
ATOM 746 O O . GLY A 1 93 ? -0.211 -3.808 7.610 1.00 94.38 93 GLY A O 1
ATOM 747 N N . ILE A 1 94 ? 0.645 -5.767 6.894 1.00 96.25 94 ILE A N 1
ATOM 748 C CA . ILE A 1 94 ? 0.886 -5.375 5.505 1.00 96.25 94 ILE A CA 1
ATOM 749 C C . ILE A 1 94 ? -0.205 -5.975 4.621 1.00 96.25 94 ILE A C 1
ATOM 751 O O . ILE A 1 94 ? -0.550 -7.152 4.745 1.00 96.25 94 I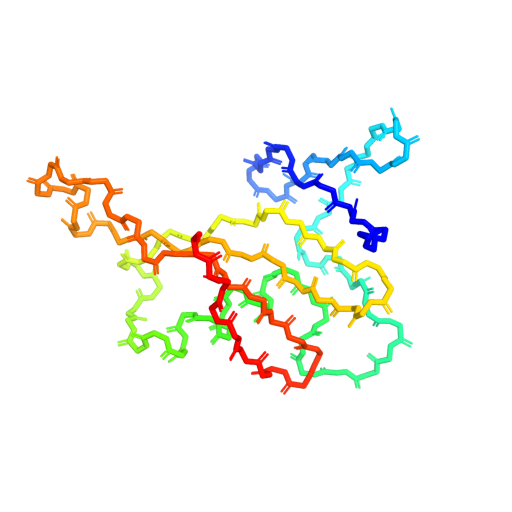LE A O 1
ATOM 755 N N . PHE A 1 95 ? -0.738 -5.163 3.717 1.00 97.44 95 PHE A N 1
ATOM 756 C CA . PHE A 1 95 ? -1.847 -5.513 2.846 1.00 97.44 95 PHE A CA 1
ATOM 757 C C . PHE A 1 95 ? -1.468 -5.320 1.380 1.00 97.44 95 PHE A C 1
ATOM 759 O O . PHE A 1 95 ? -0.807 -4.349 1.013 1.00 97.44 95 PHE A O 1
ATOM 766 N N . GLU A 1 96 ? -1.921 -6.253 0.555 1.00 97.31 96 GLU A N 1
ATOM 767 C CA . GLU A 1 96 ? -1.895 -6.207 -0.901 1.00 97.31 96 GLU A CA 1
ATOM 768 C C . GLU A 1 96 ? -3.278 -5.781 -1.394 1.00 97.31 96 GLU A C 1
ATOM 770 O O . GLU A 1 96 ? -4.287 -6.399 -1.040 1.00 97.31 96 GLU A O 1
ATOM 775 N N . ILE A 1 97 ? -3.324 -4.732 -2.210 1.00 97.62 97 ILE A N 1
ATOM 776 C CA . ILE A 1 97 ? -4.544 -4.182 -2.794 1.00 97.62 97 ILE A CA 1
ATOM 777 C C . ILE A 1 97 ? -4.427 -4.258 -4.312 1.00 97.62 97 ILE A C 1
ATOM 779 O O . ILE A 1 97 ? -3.492 -3.707 -4.893 1.00 97.62 97 ILE A O 1
ATOM 783 N N . ASN A 1 98 ? -5.368 -4.946 -4.956 1.00 96.00 98 ASN A N 1
ATOM 784 C CA . ASN A 1 98 ? -5.393 -5.075 -6.412 1.00 96.00 98 ASN A CA 1
ATOM 785 C C . ASN A 1 98 ? -6.193 -3.932 -7.083 1.00 96.00 98 ASN A C 1
ATOM 787 O O . ASN A 1 98 ? -6.913 -3.202 -6.394 1.00 96.00 98 ASN A O 1
ATOM 791 N N . PRO A 1 99 ? -6.149 -3.802 -8.424 1.00 96.44 99 PRO A N 1
ATOM 792 C CA . PRO A 1 99 ? -6.855 -2.733 -9.139 1.00 96.44 99 PRO A CA 1
ATOM 793 C C . PRO A 1 99 ? -8.387 -2.755 -8.992 1.00 96.44 99 PRO A C 1
ATOM 795 O O . PRO A 1 99 ? -9.041 -1.718 -9.108 1.00 96.44 99 PRO A O 1
ATOM 798 N N . ASP A 1 100 ? -8.974 -3.918 -8.691 1.00 95.31 100 ASP A N 1
ATOM 799 C CA . ASP A 1 100 ? -10.414 -4.062 -8.420 1.00 95.31 100 ASP A CA 1
ATOM 800 C C . ASP A 1 100 ? -10.798 -3.606 -6.997 1.00 95.31 100 ASP A C 1
ATOM 802 O O . ASP A 1 100 ? -11.980 -3.562 -6.644 1.00 95.31 100 ASP A O 1
ATOM 806 N N . GLY A 1 101 ? -9.810 -3.296 -6.151 1.00 93.56 101 GLY A N 1
ATOM 807 C CA . GLY A 1 101 ? -9.988 -2.974 -4.737 1.00 93.56 101 GLY A CA 1
ATOM 808 C C . GLY A 1 101 ? -10.170 -4.195 -3.833 1.00 93.56 101 GLY A C 1
ATOM 809 O O . GLY A 1 101 ? -10.683 -4.055 -2.724 1.00 93.56 101 GLY A O 1
ATOM 810 N N . LYS A 1 102 ? -9.784 -5.397 -4.279 1.00 95.81 102 LYS A N 1
ATOM 811 C CA . LYS A 1 102 ? -9.677 -6.572 -3.404 1.00 95.81 102 LYS A CA 1
ATOM 812 C C . LYS A 1 102 ? -8.432 -6.442 -2.540 1.00 95.81 102 LYS A C 1
ATOM 814 O O . LYS A 1 102 ? -7.358 -6.124 -3.045 1.00 95.81 102 LYS A O 1
ATOM 819 N N . ILE A 1 103 ? -8.595 -6.735 -1.254 1.00 96.81 103 ILE A N 1
ATOM 820 C CA . ILE A 1 103 ? -7.563 -6.560 -0.235 1.00 96.81 103 ILE A CA 1
ATOM 821 C C . ILE A 1 103 ? -7.229 -7.915 0.374 1.00 96.81 103 ILE A C 1
ATOM 823 O O . ILE A 1 103 ? -8.121 -8.699 0.707 1.00 96.81 103 ILE A O 1
ATOM 827 N N . LYS A 1 104 ? -5.936 -8.185 0.533 1.00 95.94 104 LYS A N 1
ATOM 828 C CA . LYS A 1 104 ? -5.412 -9.393 1.167 1.00 95.94 104 LYS A CA 1
ATOM 829 C C . LYS A 1 104 ? -4.302 -9.014 2.142 1.00 95.94 104 LYS A C 1
ATOM 831 O O . LYS A 1 104 ? -3.392 -8.280 1.781 1.00 95.94 104 LYS A O 1
ATOM 836 N N . ARG A 1 105 ? -4.347 -9.535 3.368 1.00 94.94 105 ARG A N 1
ATOM 837 C CA . ARG A 1 105 ? -3.245 -9.387 4.332 1.00 94.94 105 ARG A CA 1
ATOM 838 C C . ARG A 1 105 ? -2.100 -10.341 3.964 1.00 94.94 105 ARG A C 1
ATOM 840 O O . ARG A 1 105 ? -2.360 -11.512 3.672 1.00 94.94 105 ARG A O 1
ATOM 847 N N . GLN A 1 106 ? -0.859 -9.860 3.977 1.00 90.75 106 GLN A N 1
ATOM 848 C CA . GLN A 1 106 ? 0.325 -10.714 3.858 1.00 90.75 106 GLN A CA 1
ATOM 849 C C . GLN A 1 106 ? 0.484 -11.544 5.137 1.00 90.75 106 GLN A C 1
ATOM 851 O O . GLN A 1 106 ? 0.254 -11.047 6.239 1.00 90.75 106 GLN A O 1
ATOM 856 N N . ALA A 1 107 ? 0.824 -12.824 4.983 1.00 76.31 107 ALA A N 1
ATOM 857 C CA . ALA A 1 107 ? 1.207 -13.653 6.120 1.00 76.31 107 ALA A CA 1
ATOM 858 C C . ALA A 1 107 ? 2.595 -13.210 6.608 1.00 76.31 107 ALA A C 1
ATOM 860 O O . ALA A 1 107 ? 3.463 -12.948 5.774 1.00 76.31 107 ALA A O 1
ATOM 861 N N . GLU A 1 108 ? 2.754 -13.101 7.929 1.00 56.81 108 GLU A N 1
ATOM 862 C CA . GLU A 1 108 ? 4.037 -12.830 8.599 1.00 56.81 108 GLU A CA 1
ATOM 863 C C . GLU A 1 108 ? 5.048 -13.967 8.403 1.00 56.81 108 GLU A C 1
ATOM 865 O O . GLU A 1 108 ? 4.627 -15.151 8.389 1.00 56.81 108 GLU A O 1
#

Organism: NCBI:txid148814

Sequence (108 aa):
MGRVITVLERHKNLIKVKFRGEFGYFFPDTNLVNQSAKVETFIDAERALSDYLAKEDNQLIMVPRGFDVDDLLFIVQAISKEEIQLGNEGDLGIFEINPDGKIKRQAE

pLDDT: mean 91.2, std 7.52, range [53.06, 97.62]

Secondary structure (DSSP, 8-state):
---EEEEEEEETTEEEEEETTEEEEE-TTS---SS--S--SHHHHHHHHHHHHT--TTTEEEEEEEEETTTTEEEEEEEEHHHHHTTS--EEEEEEE-TT--EEEPP-

Radius of gyration: 13.62 Å; chains: 1; bounding box: 32×29×42 Å